Protein AF-A0A0G1Z282-F1 (afdb_monomer)

Radius of gyration: 15.81 Å; Cα contacts (8 Å, |Δi|>4): 253; chains: 1; bounding box: 37×40×41 Å

pLDDT: mean 70.83, std 13.87, range [32.16, 87.5]

Mean predicted aligned error: 10.1 Å

Foldseek 3Di:
DDDPDDDADPVRLVVLLVVQVVVCVVPCVQLAQWKKWKWFQDPPGKIKIKIWGFHDWDDDDSAIWTFTHQIWMDTPVVPDDIDTDPDGGFGAGDRSSWDFDDPPQKTKTKGDDPDGPVPGNIIIMIGHHNPPPDDPDD

Secondary structure (DSSP, 8-state):
---------HHHHHHHHHHHHHHHHHHHGGGTT-EEEEEEE-TTS-EEEEEEEEEEEEEETTEEEEEEEEEEEEETTTTPPPEEPS---B-----TTS--EEETTEEEEEE--SS-TT--SSEEEEEE-TT-------

Sequence (138 aa):
MRHFRGRYSQADIERIRRERESDFRRWVIDYIGGQIHFIQHLRGAESVQVLGEIEAVDFNATHCIVRVANLRQRNRDRLESWRTLPWKEVALEIRFVSRLEHRWGHLGFEYADMDSPLRLDSCRVVLRPKGDSAISPA

Solvent-accessible surface area (backbone atoms only — not comparable to full-atom values): 7976 Å² total; per-residue (Å²): 134,88,78,83,75,88,86,69,55,74,67,50,49,52,49,49,27,52,55,44,47,52,54,46,65,70,51,53,66,71,27,52,58,4,37,39,37,39,42,34,55,50,100,83,80,53,32,43,38,37,38,26,34,26,70,44,78,49,77,55,99,88,41,49,34,44,34,26,36,81,26,31,36,29,42,62,80,73,71,48,74,76,40,77,48,98,56,59,66,47,82,43,71,64,49,47,84,53,62,78,43,81,5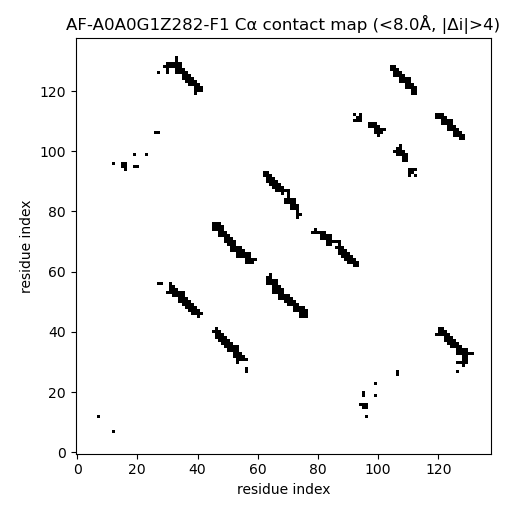5,96,81,26,47,32,35,52,39,63,58,95,80,51,95,79,71,51,86,36,30,42,40,36,40,30,34,56,82,67,81,70,82,76,81,130

Structure (mmCIF, N/CA/C/O backbone):
data_AF-A0A0G1Z282-F1
#
_entry.id   AF-A0A0G1Z282-F1
#
loop_
_atom_site.group_PDB
_atom_site.id
_atom_site.type_symbol
_atom_site.label_atom_id
_atom_site.label_alt_id
_atom_site.label_comp_id
_atom_site.label_asym_id
_atom_site.label_entity_id
_atom_site.label_seq_id
_atom_site.pdbx_PDB_ins_code
_atom_site.Cartn_x
_atom_site.Cartn_y
_atom_site.Cartn_z
_atom_site.occupancy
_atom_site.B_iso_or_equiv
_atom_site.auth_seq_id
_atom_site.auth_comp_id
_atom_site.auth_asym_id
_atom_site.auth_atom_id
_atom_site.pdbx_PDB_model_num
ATOM 1 N N . MET A 1 1 ? 4.455 -29.328 15.234 1.00 34.31 1 MET A N 1
ATOM 2 C CA . MET A 1 1 ? 3.431 -28.340 14.825 1.00 34.31 1 MET A CA 1
ATOM 3 C C . MET A 1 1 ? 3.192 -27.394 15.993 1.00 34.31 1 MET A C 1
ATOM 5 O O . MET A 1 1 ? 2.804 -27.856 17.056 1.00 34.31 1 MET A O 1
ATOM 9 N N . ARG A 1 2 ? 3.543 -26.107 15.873 1.00 37.81 2 ARG A N 1
ATOM 10 C CA . ARG A 1 2 ? 3.388 -25.151 16.983 1.00 37.81 2 ARG A CA 1
ATOM 11 C C . ARG A 1 2 ? 1.922 -24.726 17.099 1.00 37.81 2 ARG A C 1
ATOM 13 O O . ARG A 1 2 ? 1.389 -24.098 16.194 1.00 37.81 2 ARG A O 1
ATOM 20 N N . HIS A 1 3 ? 1.302 -25.074 18.224 1.00 32.16 3 HIS A N 1
ATOM 21 C CA . HIS A 1 3 ? -0.012 -24.602 18.649 1.00 32.16 3 HIS A CA 1
ATOM 22 C C . HIS A 1 3 ? -0.004 -23.077 18.846 1.00 32.16 3 HIS A C 1
ATOM 24 O O . HIS A 1 3 ? 0.571 -22.589 19.819 1.00 32.16 3 HIS A O 1
ATOM 30 N N . PHE A 1 4 ? -0.692 -22.321 17.990 1.00 44.38 4 PHE A N 1
ATOM 31 C CA . PHE A 1 4 ? -1.158 -20.981 18.357 1.00 44.38 4 PHE A CA 1
ATOM 32 C C . PHE A 1 4 ? -2.395 -21.142 19.258 1.00 44.38 4 PHE A C 1
ATOM 34 O O . PHE A 1 4 ? -3.528 -21.227 18.796 1.00 44.38 4 PHE A O 1
ATOM 41 N N . ARG A 1 5 ? -2.148 -21.290 20.569 1.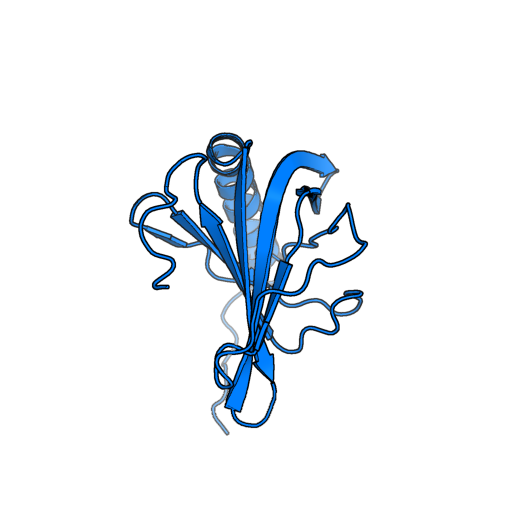00 43.75 5 ARG A N 1
ATOM 42 C CA . ARG A 1 5 ? -3.162 -21.289 21.640 1.00 43.75 5 ARG A CA 1
ATOM 43 C C . ARG A 1 5 ? -3.908 -19.942 21.641 1.00 43.75 5 ARG A C 1
ATOM 45 O O . ARG A 1 5 ? -3.263 -18.897 21.677 1.00 43.75 5 ARG A O 1
ATOM 52 N N . GLY A 1 6 ? -5.243 -19.985 21.606 1.00 53.75 6 GLY A N 1
ATOM 53 C CA . GLY A 1 6 ? -6.130 -18.821 21.471 1.00 53.75 6 GLY A CA 1
ATOM 54 C C . GLY A 1 6 ? -5.947 -17.746 22.548 1.00 53.75 6 GLY A C 1
ATOM 55 O O . GLY A 1 6 ? -5.759 -18.067 23.721 1.00 53.75 6 GLY A O 1
ATOM 56 N N . ARG A 1 7 ? -5.981 -16.466 22.144 1.00 59.44 7 ARG A N 1
ATOM 57 C CA . ARG A 1 7 ? -5.822 -15.309 23.052 1.00 59.44 7 ARG A CA 1
ATOM 58 C C . ARG A 1 7 ? -6.678 -14.074 22.740 1.00 59.44 7 ARG A C 1
ATOM 60 O O . ARG A 1 7 ? -6.511 -13.072 23.420 1.00 59.44 7 ARG A O 1
ATOM 67 N N . TYR A 1 8 ? -7.607 -14.132 21.790 1.00 58.31 8 TYR A N 1
ATOM 68 C CA . TYR A 1 8 ? -8.500 -13.005 21.498 1.00 58.31 8 TYR A CA 1
ATOM 69 C C . TYR A 1 8 ? -9.922 -13.509 21.262 1.00 58.31 8 TYR A C 1
ATOM 71 O O . TYR A 1 8 ? -10.115 -14.474 20.519 1.00 58.31 8 TYR A O 1
ATOM 79 N N . SER A 1 9 ? -10.910 -12.888 21.910 1.00 75.88 9 SER A N 1
ATOM 80 C CA . SER A 1 9 ? -12.317 -13.088 21.555 1.00 75.88 9 SER A CA 1
ATOM 81 C C . SER A 1 9 ? -12.616 -12.432 20.200 1.00 75.88 9 SER A C 1
ATOM 83 O O . SER A 1 9 ? -11.858 -11.581 19.735 1.00 75.88 9 SER A O 1
ATOM 85 N N . GLN A 1 10 ? -13.740 -12.777 19.567 1.00 73.38 10 GLN A N 1
ATOM 86 C CA . GLN A 1 10 ? -14.195 -12.074 18.355 1.00 73.38 10 GLN A CA 1
ATOM 87 C C . GLN A 1 10 ? -14.338 -10.560 18.591 1.00 73.38 10 GLN A C 1
ATOM 89 O O . GLN A 1 10 ? -13.980 -9.759 17.733 1.00 73.38 10 GLN A O 1
ATOM 94 N N . ALA A 1 11 ? -14.778 -10.160 19.789 1.00 76.06 11 ALA A N 1
ATOM 95 C CA . ALA A 1 11 ? -14.873 -8.754 20.172 1.00 76.06 11 ALA A CA 1
ATOM 96 C C . ALA A 1 11 ? -13.494 -8.078 20.281 1.00 76.06 11 ALA A C 1
ATOM 98 O O . ALA A 1 11 ? -13.340 -6.934 19.859 1.00 76.06 11 ALA A O 1
ATOM 99 N N . ASP A 1 12 ? -12.480 -8.782 20.793 1.00 73.81 12 ASP A N 1
ATOM 100 C CA . ASP A 1 12 ? -11.110 -8.261 20.847 1.00 73.81 12 ASP A CA 1
ATOM 101 C C . ASP A 1 12 ? -10.511 -8.096 19.452 1.00 73.81 12 ASP A C 1
ATOM 103 O O . ASP A 1 12 ? -9.855 -7.092 19.183 1.00 73.81 12 ASP A O 1
ATOM 107 N N . ILE A 1 13 ? -10.760 -9.059 18.561 1.00 69.38 13 ILE A N 1
ATOM 108 C CA . ILE A 1 13 ? -10.314 -9.009 17.165 1.00 69.38 13 ILE A CA 1
ATOM 109 C C . ILE A 1 13 ? -10.925 -7.792 16.462 1.00 69.38 13 ILE A C 1
ATOM 111 O O . ILE A 1 13 ? -10.202 -7.018 15.838 1.00 69.38 13 ILE A O 1
ATOM 115 N N . GLU A 1 14 ? -12.232 -7.577 16.616 1.00 75.12 14 GLU A N 1
ATOM 116 C CA . GLU A 1 14 ? -12.921 -6.423 16.032 1.00 75.12 14 GLU A CA 1
ATOM 117 C C . GLU A 1 14 ? -12.470 -5.090 16.637 1.00 75.12 14 GLU A C 1
ATOM 119 O O . GLU A 1 14 ? -12.293 -4.107 15.916 1.00 75.12 14 GLU A O 1
ATOM 124 N N . ARG A 1 15 ? -12.207 -5.040 17.948 1.00 79.75 15 ARG A N 1
ATOM 125 C CA . ARG A 1 15 ? -11.643 -3.844 18.583 1.00 79.75 15 ARG A CA 1
ATOM 126 C C . ARG A 1 15 ? -10.259 -3.513 18.022 1.00 79.75 15 ARG A C 1
ATOM 128 O O . ARG A 1 15 ? -10.042 -2.380 17.598 1.00 79.75 15 ARG A O 1
ATOM 135 N N . ILE A 1 16 ? -9.355 -4.495 17.971 1.00 74.62 16 ILE A N 1
ATOM 136 C CA . ILE A 1 16 ? -8.002 -4.326 17.416 1.00 74.62 16 ILE A CA 1
ATOM 137 C C . ILE A 1 16 ? -8.086 -3.859 15.963 1.00 74.62 16 ILE A C 1
ATOM 139 O O . ILE A 1 16 ? -7.385 -2.925 15.577 1.00 74.62 16 ILE A O 1
ATOM 143 N N . ARG A 1 17 ? -8.977 -4.462 15.168 1.00 75.25 17 ARG A N 1
ATOM 144 C CA . ARG A 1 17 ? -9.205 -4.072 13.775 1.00 75.25 17 ARG A CA 1
ATOM 145 C C . ARG A 1 17 ? -9.586 -2.594 13.660 1.00 75.25 17 ARG A C 1
ATOM 147 O O . ARG A 1 17 ? -8.970 -1.887 12.869 1.00 75.25 17 ARG A O 1
ATOM 154 N N . ARG A 1 18 ? -10.544 -2.117 14.462 1.00 78.12 18 ARG A N 1
ATOM 155 C CA . ARG A 1 18 ? -11.000 -0.712 14.445 1.00 78.12 18 ARG A CA 1
ATOM 156 C C . ARG A 1 18 ? -9.913 0.268 14.880 1.00 78.12 18 ARG A C 1
ATOM 158 O O . ARG A 1 18 ? -9.743 1.301 14.240 1.00 78.12 18 ARG A O 1
ATOM 165 N N . GLU A 1 19 ? -9.174 -0.052 15.942 1.00 80.81 19 GLU A N 1
ATOM 166 C CA . GLU A 1 19 ? -8.056 0.775 16.422 1.00 80.81 19 GLU A CA 1
ATOM 167 C C . GLU A 1 19 ? -6.985 0.922 15.327 1.00 80.81 19 GLU A C 1
ATOM 169 O O . GLU A 1 19 ? -6.571 2.033 14.994 1.00 80.81 19 GLU A O 1
ATOM 174 N N . ARG A 1 20 ? -6.603 -0.191 14.690 1.00 78.00 20 ARG A N 1
ATOM 175 C CA . ARG A 1 20 ? -5.613 -0.205 13.604 1.00 78.00 20 ARG A CA 1
ATOM 176 C C . ARG A 1 20 ? -6.090 0.496 12.341 1.00 78.00 20 ARG A C 1
ATOM 178 O O . ARG A 1 20 ? -5.303 1.191 11.703 1.00 78.00 20 ARG A O 1
ATOM 185 N N . GLU A 1 21 ? -7.356 0.329 11.985 1.00 78.62 21 GLU A N 1
ATOM 186 C CA . GLU A 1 21 ? -7.958 1.035 10.859 1.00 78.62 21 GLU A CA 1
ATOM 187 C C . GLU A 1 21 ? -7.946 2.551 11.094 1.00 78.62 21 GLU A C 1
ATOM 189 O O . GLU A 1 21 ? -7.583 3.314 10.199 1.00 78.62 21 GLU A O 1
ATOM 194 N N . SER A 1 22 ? -8.292 2.993 12.306 1.00 82.00 22 SER A N 1
ATOM 195 C CA . SER A 1 22 ? -8.246 4.407 12.682 1.00 82.00 22 SER A CA 1
ATOM 196 C C . SER A 1 22 ? -6.825 4.973 12.602 1.00 82.00 22 SER A C 1
ATOM 198 O O . SER A 1 22 ? -6.629 6.061 12.058 1.00 82.00 22 SER A O 1
ATOM 200 N N . ASP A 1 23 ? -5.825 4.238 13.100 1.00 82.94 23 ASP A N 1
ATOM 201 C CA . ASP A 1 23 ? -4.414 4.630 12.993 1.00 82.94 23 ASP A CA 1
ATOM 202 C C . ASP A 1 23 ? -3.971 4.750 11.530 1.00 82.94 23 ASP A C 1
ATOM 204 O O . ASP A 1 23 ? -3.339 5.734 11.141 1.00 82.94 23 ASP A O 1
ATOM 208 N N . PHE A 1 24 ? 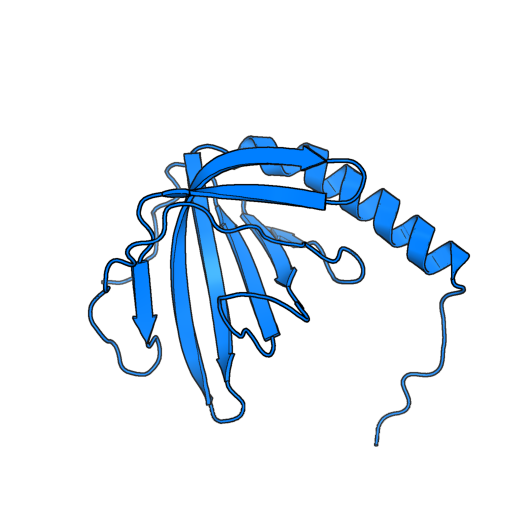-4.338 3.768 10.704 1.00 81.62 24 PHE A N 1
ATOM 209 C CA . PHE A 1 24 ? -4.016 3.767 9.283 1.00 81.62 24 PHE A CA 1
ATOM 210 C C . PHE A 1 24 ? -4.661 4.951 8.556 1.00 81.62 24 PHE A C 1
ATOM 212 O O . PHE A 1 24 ? -3.969 5.662 7.830 1.00 81.62 24 PHE A O 1
ATOM 219 N N . ARG A 1 25 ? -5.957 5.210 8.792 1.00 82.44 25 ARG A N 1
ATOM 220 C CA . ARG A 1 25 ? -6.692 6.361 8.236 1.00 82.44 25 ARG A CA 1
ATOM 221 C C . ARG A 1 25 ? -6.000 7.682 8.536 1.00 82.44 25 ARG A C 1
ATOM 223 O O . ARG A 1 25 ? -5.914 8.536 7.660 1.00 82.44 25 ARG A O 1
ATOM 230 N N . ARG A 1 26 ? -5.492 7.833 9.762 1.00 84.06 26 ARG A N 1
ATOM 231 C CA . ARG A 1 26 ? -4.790 9.045 10.184 1.00 84.06 26 ARG A CA 1
ATOM 232 C C . ARG A 1 26 ? -3.482 9.251 9.424 1.00 84.06 26 ARG A C 1
ATOM 234 O O . ARG A 1 26 ? -3.158 10.388 9.116 1.00 84.06 26 ARG A O 1
ATOM 241 N N . TRP A 1 27 ? -2.729 8.184 9.161 1.00 84.75 27 TRP A N 1
ATOM 242 C CA . TRP A 1 27 ? -1.378 8.293 8.606 1.00 84.75 27 TRP A CA 1
ATOM 243 C C . TRP A 1 27 ? -1.310 8.201 7.088 1.00 84.75 27 TRP A C 1
ATOM 245 O O . TRP A 1 27 ? -0.462 8.844 6.491 1.00 84.75 27 TRP A O 1
ATOM 255 N N . VAL A 1 28 ? -2.162 7.409 6.436 1.00 83.06 28 VAL A N 1
ATOM 256 C CA . VAL A 1 28 ? -1.993 7.105 5.005 1.00 83.06 28 VAL A CA 1
ATOM 257 C C . VAL A 1 28 ? -2.154 8.325 4.089 1.00 83.06 28 VAL A C 1
ATOM 259 O O . VAL A 1 28 ? -1.593 8.343 2.997 1.00 83.06 28 VAL A O 1
ATOM 262 N N . ILE A 1 29 ? -2.869 9.364 4.529 1.00 83.62 29 ILE A N 1
ATOM 263 C CA . ILE A 1 29 ? -3.016 10.621 3.777 1.00 83.62 29 ILE A CA 1
ATOM 264 C C . ILE A 1 29 ? -1.650 11.287 3.551 1.00 83.62 29 ILE A C 1
ATOM 266 O O . ILE A 1 29 ? -1.413 11.829 2.472 1.00 83.62 29 ILE A O 1
ATOM 270 N N . ASP A 1 30 ? -0.717 11.145 4.498 1.00 86.00 30 ASP A N 1
ATOM 271 C CA . ASP A 1 30 ? 0.656 11.665 4.393 1.00 86.00 30 ASP A CA 1
ATOM 272 C C . ASP A 1 30 ? 1.467 10.981 3.272 1.00 86.00 30 ASP A C 1
ATOM 274 O O . ASP A 1 30 ? 2.559 11.420 2.911 1.00 86.00 30 ASP A O 1
ATOM 278 N N . TYR A 1 31 ? 0.928 9.900 2.701 1.00 84.56 31 TYR A N 1
ATOM 279 C CA . TYR A 1 31 ? 1.542 9.098 1.650 1.00 84.56 31 TYR A CA 1
ATOM 280 C C . TYR A 1 31 ? 0.892 9.322 0.275 1.00 84.56 31 TYR A C 1
ATOM 282 O O . TYR A 1 31 ? 1.300 8.677 -0.691 1.00 84.56 31 TYR A O 1
ATOM 290 N N . ILE A 1 32 ? -0.086 10.230 0.136 1.00 84.12 32 ILE A N 1
ATOM 291 C CA . ILE A 1 32 ? -0.632 10.610 -1.180 1.00 84.12 32 ILE A CA 1
ATOM 292 C C . ILE A 1 32 ? 0.471 11.257 -2.031 1.00 84.12 32 ILE A C 1
ATOM 294 O O . ILE A 1 32 ? 1.230 12.111 -1.574 1.00 84.12 32 ILE A O 1
ATOM 298 N N . GLY A 1 33 ? 0.587 10.821 -3.286 1.00 81.81 33 GLY A N 1
ATOM 299 C CA . GLY A 1 33 ? 1.713 11.131 -4.168 1.00 81.81 33 GLY A CA 1
ATOM 300 C C . GLY A 1 33 ? 2.977 10.312 -3.879 1.00 81.81 33 GLY A C 1
ATOM 301 O O . GLY A 1 33 ? 3.981 10.478 -4.571 1.00 81.81 33 GLY A O 1
ATOM 302 N N . GLY A 1 34 ? 2.945 9.468 -2.849 1.00 84.31 34 GLY A N 1
ATOM 303 C CA . GLY A 1 34 ? 4.011 8.575 -2.425 1.00 84.31 34 GLY A CA 1
ATOM 304 C C . GLY A 1 34 ? 4.121 7.296 -3.250 1.00 84.31 34 GLY A C 1
ATOM 305 O O . GLY A 1 34 ? 3.450 7.134 -4.265 1.00 84.31 34 GLY A O 1
ATOM 306 N N . GLN A 1 35 ? 4.986 6.376 -2.829 1.00 85.44 35 GLN A N 1
ATOM 307 C CA . GLN A 1 35 ? 5.185 5.088 -3.496 1.00 85.44 35 GLN A CA 1
ATOM 308 C C . GLN A 1 35 ? 4.608 3.944 -2.673 1.00 85.44 35 GLN A C 1
ATOM 310 O O . GLN A 1 35 ? 4.744 3.909 -1.451 1.00 85.44 35 GLN A O 1
ATOM 315 N N . ILE A 1 36 ? 4.025 2.966 -3.357 1.00 83.31 36 ILE A N 1
ATOM 316 C CA . ILE A 1 36 ? 3.638 1.686 -2.777 1.00 83.31 36 ILE A CA 1
ATOM 317 C C . ILE A 1 36 ? 4.595 0.589 -3.232 1.00 83.31 36 ILE A C 1
ATOM 319 O O . ILE A 1 36 ? 4.946 0.509 -4.406 1.00 83.31 36 ILE A O 1
ATOM 323 N N . HIS A 1 37 ? 5.038 -0.240 -2.292 1.00 84.19 37 HIS A N 1
ATOM 324 C CA . HIS A 1 37 ? 5.942 -1.355 -2.539 1.00 84.19 37 HIS A CA 1
ATOM 325 C C . HIS A 1 37 ? 5.274 -2.649 -2.090 1.00 84.19 37 HIS A C 1
ATOM 327 O O . HIS A 1 37 ? 5.028 -2.828 -0.898 1.00 84.19 37 HIS A O 1
ATOM 333 N N . PHE A 1 38 ? 5.048 -3.563 -3.027 1.00 79.44 38 PHE A N 1
ATOM 334 C CA . PHE A 1 38 ? 4.644 -4.932 -2.731 1.00 79.44 38 PHE A CA 1
ATOM 335 C C . PHE A 1 38 ? 5.861 -5.835 -2.811 1.00 79.44 38 PHE A C 1
ATOM 337 O O . PHE A 1 38 ? 6.600 -5.791 -3.796 1.00 79.44 38 PHE A O 1
ATOM 344 N N . ILE A 1 39 ? 6.059 -6.653 -1.783 1.00 76.50 39 ILE A N 1
ATOM 345 C CA . ILE A 1 39 ? 7.050 -7.726 -1.792 1.00 76.50 39 ILE A CA 1
ATOM 346 C C . ILE A 1 39 ? 6.295 -9.029 -1.583 1.00 76.50 39 ILE A C 1
ATOM 348 O O . ILE A 1 39 ? 5.785 -9.273 -0.487 1.00 76.50 39 ILE A O 1
ATOM 352 N N . GLN A 1 40 ? 6.228 -9.840 -2.635 1.00 73.38 40 GLN A N 1
ATOM 353 C CA . GLN A 1 40 ? 5.682 -11.190 -2.575 1.00 73.38 40 GLN A CA 1
ATOM 354 C C . GLN A 1 40 ? 6.806 -12.190 -2.359 1.00 73.38 40 GLN A C 1
ATOM 356 O O . GLN A 1 40 ? 7.847 -12.074 -2.996 1.00 73.38 40 GLN A O 1
ATOM 361 N N . HIS A 1 41 ? 6.568 -13.196 -1.523 1.00 68.69 41 HIS A N 1
ATOM 362 C CA . HIS A 1 41 ? 7.410 -14.385 -1.439 1.00 68.69 41 HIS A CA 1
ATOM 363 C C . HIS A 1 41 ? 6.592 -15.591 -1.907 1.00 68.69 41 HIS A C 1
ATOM 365 O O . HIS A 1 41 ? 5.626 -15.975 -1.246 1.00 68.69 41 HIS A O 1
ATOM 371 N N . LEU A 1 42 ? 6.945 -16.172 -3.057 1.00 61.53 42 LEU A N 1
ATOM 372 C CA . LEU A 1 42 ? 6.335 -17.422 -3.518 1.00 61.53 42 LEU A CA 1
ATOM 373 C C . LEU A 1 42 ? 6.881 -18.602 -2.701 1.00 61.53 42 LEU A C 1
ATOM 375 O O . LEU A 1 42 ? 8.023 -18.571 -2.227 1.00 61.53 42 LEU A O 1
ATOM 379 N N . ARG A 1 43 ? 6.074 -19.663 -2.542 1.00 59.66 43 ARG A N 1
ATOM 380 C CA . ARG A 1 43 ? 6.489 -20.928 -1.906 1.00 59.66 43 ARG A CA 1
ATOM 381 C C . ARG A 1 43 ? 7.635 -21.567 -2.709 1.00 59.66 43 ARG A C 1
ATOM 383 O O . ARG A 1 43 ? 7.389 -22.390 -3.580 1.00 59.66 43 ARG A O 1
ATOM 390 N N . GLY A 1 44 ? 8.878 -21.162 -2.441 1.00 54.28 44 GLY A N 1
ATOM 391 C CA . GLY A 1 44 ? 10.047 -21.613 -3.209 1.00 54.28 44 GLY A CA 1
ATOM 392 C C . GLY A 1 44 ? 11.170 -20.597 -3.452 1.00 54.28 44 GLY A C 1
ATO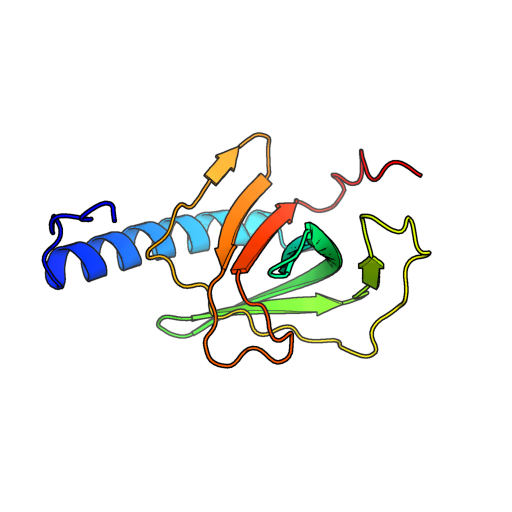M 393 O O . GLY A 1 44 ? 12.047 -20.905 -4.245 1.00 54.28 44 GLY A O 1
ATOM 394 N N . ALA A 1 45 ? 11.187 -19.453 -2.754 1.00 57.75 45 ALA A N 1
ATOM 395 C CA . ALA A 1 45 ? 12.298 -18.483 -2.666 1.00 57.75 45 ALA A CA 1
ATOM 396 C C . ALA A 1 45 ? 12.331 -17.316 -3.669 1.00 57.75 45 ALA A C 1
ATOM 398 O O . ALA A 1 45 ? 13.107 -16.397 -3.437 1.00 57.75 45 ALA A O 1
ATOM 399 N N . GLU A 1 46 ? 11.476 -17.275 -4.693 1.00 63.75 46 GLU A N 1
ATOM 400 C CA . GLU A 1 46 ? 11.425 -16.117 -5.598 1.00 63.75 46 GLU A CA 1
ATOM 401 C C . GLU A 1 46 ? 10.542 -14.993 -5.052 1.00 63.75 46 GLU A C 1
ATOM 403 O O . GLU A 1 46 ? 9.419 -15.216 -4.577 1.00 63.75 46 GLU A O 1
ATOM 408 N N . SER A 1 47 ? 11.061 -13.772 -5.147 1.00 76.00 47 SER A N 1
ATOM 409 C CA . SER A 1 47 ? 10.412 -12.556 -4.705 1.00 76.00 47 SER A CA 1
ATOM 410 C C . SER A 1 47 ? 10.123 -11.601 -5.855 1.00 76.00 47 SER A C 1
ATOM 412 O O . SER A 1 47 ? 10.991 -11.221 -6.643 1.00 76.00 47 SER A O 1
ATOM 414 N N . VAL A 1 48 ? 8.859 -11.196 -5.946 1.00 79.06 48 VAL A N 1
ATOM 415 C CA . VAL A 1 48 ? 8.398 -10.198 -6.913 1.00 79.06 48 VAL A CA 1
ATOM 416 C C . VAL A 1 48 ? 8.261 -8.873 -6.188 1.00 79.06 48 VAL A C 1
ATOM 418 O O . VAL A 1 48 ? 7.644 -8.799 -5.122 1.00 79.06 48 VAL A O 1
ATOM 421 N N . GLN A 1 49 ? 8.848 -7.830 -6.773 1.00 84.62 49 GLN A N 1
ATOM 422 C CA . GLN A 1 49 ? 8.663 -6.465 -6.315 1.00 84.62 49 GLN A CA 1
ATOM 423 C C . GLN A 1 49 ? 7.747 -5.727 -7.284 1.00 84.62 49 GLN A C 1
ATOM 425 O O . GLN A 1 49 ? 8.042 -5.659 -8.478 1.00 84.62 49 GLN A O 1
ATOM 430 N N . VAL A 1 50 ? 6.676 -5.136 -6.759 1.00 83.94 50 VAL A N 1
ATOM 431 C CA . VAL A 1 50 ? 5.807 -4.225 -7.514 1.00 83.94 50 VAL A CA 1
ATOM 432 C C . VAL A 1 50 ? 5.882 -2.840 -6.886 1.00 83.94 50 VAL A C 1
ATOM 434 O O . VAL A 1 50 ? 5.780 -2.706 -5.667 1.00 83.94 50 VAL A O 1
ATOM 437 N N . LEU A 1 51 ? 6.087 -1.825 -7.722 1.00 86.62 51 LEU A N 1
ATOM 438 C CA . LEU A 1 51 ? 6.091 -0.414 -7.353 1.00 86.62 51 LEU A CA 1
ATOM 439 C C . LEU A 1 51 ? 4.950 0.309 -8.049 1.00 86.62 51 LEU A C 1
ATOM 441 O O . LEU A 1 51 ? 4.723 0.070 -9.230 1.00 86.62 51 LEU A O 1
ATOM 445 N N . GLY A 1 52 ? 4.293 1.225 -7.349 1.00 86.25 52 GLY A N 1
ATOM 446 C CA . GLY A 1 52 ? 3.318 2.151 -7.927 1.00 86.25 52 GLY A CA 1
ATOM 447 C C . GLY A 1 52 ? 3.375 3.507 -7.234 1.00 86.25 52 GLY A C 1
ATOM 448 O O . GLY A 1 52 ? 3.885 3.611 -6.120 1.00 86.25 52 GLY A O 1
ATOM 449 N N . GLU A 1 53 ? 2.866 4.539 -7.892 1.00 86.44 53 GLU A N 1
ATOM 450 C CA . GLU A 1 53 ? 2.704 5.885 -7.337 1.00 86.44 53 GLU A CA 1
ATOM 451 C C . GLU A 1 53 ? 1.275 6.057 -6.841 1.00 86.44 53 GLU A C 1
ATOM 453 O O . GLU A 1 53 ? 0.336 5.808 -7.585 1.00 86.44 53 GLU A O 1
ATOM 458 N N . ILE A 1 54 ? 1.101 6.460 -5.589 1.00 86.12 54 ILE A N 1
ATOM 459 C CA . ILE A 1 54 ? -0.206 6.624 -4.957 1.00 86.12 54 ILE A CA 1
ATOM 460 C C . ILE A 1 54 ? -0.837 7.915 -5.470 1.00 86.12 54 ILE A C 1
ATOM 462 O O . ILE A 1 54 ? -0.318 9.001 -5.222 1.00 86.12 54 ILE A O 1
ATOM 466 N N . GLU A 1 55 ? -1.974 7.810 -6.147 1.00 85.19 55 GLU A N 1
ATOM 467 C CA . GLU A 1 55 ? -2.716 8.969 -6.651 1.00 85.19 55 GLU A CA 1
ATOM 468 C C . GLU A 1 55 ? -3.793 9.422 -5.669 1.00 85.19 55 GLU A C 1
ATOM 470 O O . GLU A 1 55 ? -3.963 10.617 -5.432 1.00 85.19 55 GLU A O 1
ATOM 475 N N . ALA A 1 56 ? -4.513 8.469 -5.080 1.00 84.00 56 ALA A N 1
ATOM 476 C CA . ALA A 1 56 ? -5.605 8.741 -4.159 1.00 84.00 56 ALA A CA 1
ATOM 477 C C . ALA A 1 56 ? -5.789 7.590 -3.173 1.00 84.00 56 ALA A C 1
ATOM 479 O O . ALA A 1 56 ? -5.425 6.443 -3.447 1.00 84.00 56 ALA A O 1
ATOM 480 N N . VAL A 1 57 ? -6.392 7.906 -2.031 1.00 81.19 57 VAL A N 1
ATOM 481 C CA . VAL A 1 57 ? -6.771 6.929 -1.015 1.00 81.19 57 VAL A CA 1
ATOM 482 C C . VAL A 1 57 ? -8.224 7.180 -0.647 1.00 81.19 57 VAL A C 1
ATOM 484 O O . VAL A 1 57 ? -8.556 8.244 -0.131 1.00 81.19 57 VAL A O 1
ATOM 487 N N . ASP A 1 58 ? -9.076 6.199 -0.918 1.00 80.56 58 ASP A N 1
ATOM 488 C CA . ASP A 1 58 ? -10.497 6.240 -0.597 1.00 80.56 58 ASP A CA 1
ATOM 489 C C . ASP A 1 58 ? -10.798 5.296 0.567 1.00 80.56 58 ASP A C 1
ATOM 491 O O . ASP A 1 58 ? -10.280 4.180 0.639 1.00 80.56 58 ASP A O 1
ATOM 495 N N . PHE A 1 59 ? -11.691 5.713 1.462 1.00 75.12 59 PHE A N 1
ATOM 496 C CA . PHE A 1 59 ? -12.180 4.870 2.548 1.00 75.12 59 PHE A CA 1
ATOM 497 C C . PHE A 1 59 ? -13.665 4.605 2.373 1.00 75.12 59 PHE A C 1
ATOM 499 O O . PHE A 1 59 ? -14.463 5.539 2.332 1.00 75.12 59 PHE A O 1
ATOM 506 N N . ASN A 1 60 ? -14.050 3.332 2.340 1.00 67.12 60 ASN A N 1
ATOM 507 C CA . ASN A 1 60 ? -15.449 2.928 2.303 1.00 67.12 60 ASN A CA 1
ATOM 508 C C . ASN A 1 60 ? -15.749 1.963 3.447 1.00 67.12 60 ASN A C 1
ATOM 510 O O . ASN A 1 60 ? -15.333 0.806 3.395 1.00 67.12 60 ASN A O 1
ATOM 514 N N . ALA A 1 61 ? -16.497 2.442 4.445 1.00 66.12 61 ALA A N 1
ATOM 515 C CA . ALA A 1 61 ? -16.910 1.705 5.639 1.00 66.12 61 ALA A CA 1
ATOM 516 C C . ALA A 1 61 ? -15.739 1.003 6.351 1.00 66.12 61 ALA A C 1
ATOM 518 O O . ALA A 1 61 ? -15.149 1.601 7.241 1.00 66.12 61 ALA A O 1
ATOM 519 N N . THR A 1 62 ? -15.402 -0.221 5.935 1.00 57.47 62 THR A N 1
ATOM 520 C CA . THR A 1 62 ? -14.367 -1.106 6.496 1.00 57.47 62 THR A CA 1
ATOM 521 C C . THR A 1 62 ? -13.180 -1.364 5.559 1.00 57.47 62 THR A C 1
ATOM 523 O O . THR A 1 62 ? -12.333 -2.203 5.869 1.00 57.47 62 THR A O 1
ATOM 526 N N . HIS A 1 63 ? -13.140 -0.713 4.392 1.00 63.56 63 HIS A N 1
ATOM 527 C CA . HIS A 1 63 ? -12.134 -0.916 3.350 1.00 63.56 63 HIS A CA 1
ATOM 528 C C . HIS A 1 63 ? -11.379 0.377 3.050 1.00 63.56 63 HIS A C 1
ATOM 530 O O . HIS A 1 63 ? -11.947 1.471 3.062 1.00 63.56 63 HIS A O 1
ATOM 536 N N . CYS A 1 64 ? -10.097 0.227 2.737 1.00 69.62 64 CYS A N 1
ATOM 537 C CA . CYS A 1 64 ? -9.271 1.260 2.132 1.00 69.62 64 CYS A CA 1
ATOM 538 C C . CYS A 1 64 ? -9.032 0.869 0.673 1.00 69.62 64 CYS A C 1
ATOM 540 O O . CYS A 1 64 ? -8.777 -0.294 0.392 1.00 69.62 64 CYS A O 1
ATOM 542 N N . ILE A 1 65 ? -9.113 1.813 -0.254 1.00 76.00 65 ILE A N 1
ATOM 543 C CA . ILE A 1 65 ? -8.773 1.607 -1.659 1.00 76.00 65 ILE A CA 1
ATOM 544 C C . ILE A 1 65 ? -7.660 2.592 -1.989 1.00 76.00 65 ILE A C 1
ATOM 546 O O . ILE A 1 65 ? -7.832 3.799 -1.844 1.00 76.00 65 ILE A O 1
ATOM 550 N N . VAL A 1 66 ? -6.514 2.078 -2.433 1.00 77.50 66 VAL A N 1
ATOM 551 C CA . VAL A 1 66 ? -5.367 2.901 -2.828 1.00 77.50 66 VAL A CA 1
ATOM 552 C C . VAL A 1 66 ? -5.298 2.919 -4.350 1.00 77.50 66 VAL A C 1
ATOM 554 O O . VAL A 1 66 ? -4.976 1.915 -4.977 1.00 77.50 66 VAL A O 1
ATOM 557 N N . ARG A 1 67 ? -5.600 4.057 -4.973 1.00 80.00 67 ARG A N 1
ATOM 558 C CA . ARG A 1 67 ? -5.449 4.211 -6.426 1.00 80.00 67 ARG A CA 1
ATOM 559 C C . ARG A 1 67 ? -3.990 4.489 -6.746 1.00 80.00 67 ARG A C 1
ATOM 561 O O . ARG A 1 67 ? -3.363 5.306 -6.067 1.00 80.00 67 ARG A O 1
ATOM 568 N N . VAL A 1 68 ? -3.447 3.793 -7.744 1.00 80.75 68 VAL A N 1
ATOM 569 C CA . VAL A 1 68 ? -2.012 3.833 -8.037 1.00 80.75 68 VAL A CA 1
ATOM 570 C C . VAL A 1 68 ? -1.719 3.904 -9.530 1.00 80.75 68 VAL A C 1
ATOM 572 O O . VAL A 1 68 ? -2.222 3.105 -10.311 1.00 80.75 68 VAL A O 1
ATOM 575 N N . ALA A 1 69 ? -0.821 4.799 -9.919 1.00 82.62 69 ALA A N 1
ATOM 576 C CA . ALA A 1 69 ? -0.321 4.928 -11.280 1.00 82.62 69 ALA A CA 1
ATOM 577 C C . ALA A 1 69 ? 1.110 4.401 -11.417 1.00 82.62 69 ALA A C 1
ATOM 579 O O . ALA A 1 69 ? 1.762 4.018 -10.443 1.00 82.62 69 ALA A O 1
ATOM 580 N N . ASN A 1 70 ? 1.608 4.374 -12.657 1.00 82.81 70 ASN A N 1
ATOM 581 C CA . ASN A 1 70 ? 3.000 4.045 -12.977 1.00 82.81 70 ASN A CA 1
ATOM 582 C C . ASN A 1 70 ? 3.468 2.705 -12.383 1.00 82.81 70 ASN A C 1
ATOM 584 O O . ASN A 1 70 ? 4.619 2.559 -11.954 1.00 82.81 70 ASN A O 1
ATOM 588 N N . LEU A 1 71 ? 2.559 1.723 -12.371 1.00 85.44 71 LEU A N 1
ATOM 589 C CA . LEU A 1 71 ? 2.821 0.390 -11.851 1.00 85.44 71 LEU A CA 1
ATOM 590 C C . LEU A 1 71 ? 3.932 -0.297 -12.638 1.00 85.44 71 LEU A C 1
ATOM 592 O O . LEU A 1 71 ? 3.885 -0.420 -13.865 1.00 85.44 71 LEU A O 1
ATOM 596 N N . ARG A 1 72 ? 4.928 -0.787 -11.912 1.00 86.38 72 ARG A N 1
ATOM 597 C CA . ARG A 1 72 ? 6.088 -1.488 -12.453 1.00 86.38 72 ARG A CA 1
ATOM 598 C C . ARG A 1 72 ? 6.360 -2.725 -11.622 1.00 86.38 72 ARG A C 1
ATOM 600 O O . ARG A 1 72 ? 6.244 -2.684 -10.402 1.00 86.38 72 ARG A O 1
ATOM 607 N N . GLN A 1 73 ? 6.763 -3.808 -12.272 1.00 86.75 73 GLN A N 1
ATOM 608 C CA . GLN A 1 73 ? 7.170 -5.041 -11.603 1.00 86.75 73 GLN A CA 1
ATOM 609 C C . GLN A 1 73 ? 8.577 -5.469 -12.006 1.00 86.75 73 GLN A C 1
ATOM 611 O O . GLN A 1 73 ? 9.011 -5.198 -13.127 1.00 86.75 73 GLN A O 1
ATOM 616 N N . ARG A 1 74 ? 9.258 -6.186 -11.114 1.00 86.38 74 ARG A N 1
ATOM 617 C CA . ARG A 1 74 ? 10.478 -6.939 -11.422 1.00 86.38 74 ARG A CA 1
ATOM 618 C C . ARG A 1 74 ? 10.576 -8.189 -10.557 1.00 86.38 74 ARG A C 1
ATOM 620 O O . ARG A 1 74 ? 10.117 -8.187 -9.411 1.00 86.38 74 ARG A O 1
ATOM 627 N N . ASN A 1 75 ? 11.231 -9.224 -11.073 1.00 83.88 75 ASN A N 1
ATOM 628 C CA . ASN A 1 75 ? 11.727 -10.303 -10.232 1.00 83.88 75 ASN A CA 1
ATOM 629 C C . ASN A 1 75 ? 12.981 -9.808 -9.497 1.00 83.88 75 ASN A C 1
ATOM 631 O O . ASN A 1 75 ? 13.980 -9.444 -10.122 1.00 83.88 75 ASN A O 1
ATOM 635 N N . ARG A 1 76 ? 12.907 -9.740 -8.167 1.00 77.81 76 ARG A N 1
ATOM 636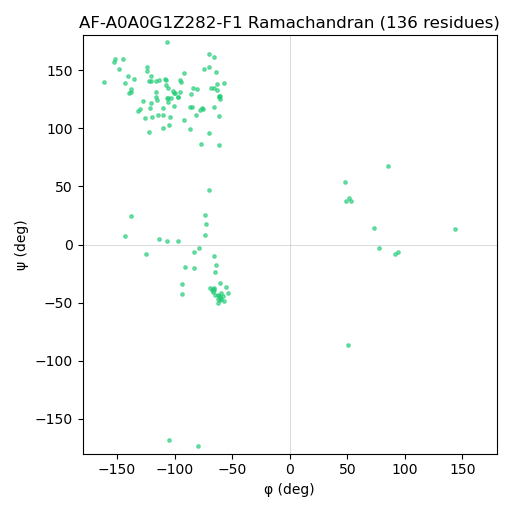 C CA . ARG A 1 76 ? 13.979 -9.198 -7.328 1.00 77.81 76 ARG A CA 1
ATOM 637 C C . ARG A 1 76 ? 15.202 -10.110 -7.321 1.00 77.81 76 ARG A C 1
ATOM 639 O O . ARG A 1 76 ? 16.317 -9.600 -7.330 1.00 77.81 76 ARG A O 1
ATOM 646 N N . ASP A 1 77 ? 14.996 -11.422 -7.332 1.00 81.12 77 ASP A N 1
ATOM 647 C CA . ASP A 1 77 ? 16.083 -12.397 -7.197 1.00 81.12 77 ASP A CA 1
ATOM 648 C C . ASP A 1 77 ? 16.782 -12.678 -8.531 1.00 81.12 77 ASP A C 1
ATOM 650 O O . ASP A 1 77 ? 17.935 -13.100 -8.553 1.00 81.12 77 ASP A O 1
ATOM 654 N N . ARG A 1 78 ? 16.111 -12.383 -9.651 1.00 79.38 78 ARG A N 1
ATOM 655 C CA . ARG A 1 78 ? 16.663 -12.523 -11.008 1.00 79.38 78 ARG A CA 1
ATOM 656 C C . ARG A 1 78 ? 17.219 -11.223 -11.602 1.00 79.38 78 ARG A C 1
ATOM 658 O O . ARG A 1 78 ? 17.645 -11.233 -12.751 1.00 79.38 78 ARG A O 1
ATOM 665 N N . LEU A 1 79 ? 17.218 -10.122 -10.839 1.00 72.94 79 LEU A N 1
ATOM 666 C CA . LEU A 1 79 ? 17.708 -8.796 -11.260 1.00 72.94 79 LEU A CA 1
ATOM 667 C C . LEU A 1 79 ? 17.156 -8.341 -12.626 1.00 72.94 79 LEU A C 1
ATOM 669 O O . LEU A 1 79 ? 17.849 -7.721 -13.430 1.00 72.94 79 LEU A O 1
ATOM 673 N N . GLU A 1 80 ? 15.891 -8.658 -12.896 1.00 84.50 80 GLU A N 1
ATOM 674 C CA . GLU A 1 80 ? 15.244 -8.296 -14.155 1.00 84.50 80 GLU A CA 1
ATOM 675 C C . GLU A 1 80 ? 14.994 -6.784 -14.244 1.00 84.50 80 GLU A C 1
ATOM 677 O O . GLU A 1 80 ? 14.786 -6.092 -13.239 1.00 84.50 80 GLU A O 1
ATOM 682 N N . SER A 1 81 ? 14.958 -6.266 -15.474 1.00 85.69 81 SER A N 1
ATOM 683 C CA . SER A 1 81 ? 14.548 -4.885 -15.722 1.00 85.69 81 SER A CA 1
ATOM 684 C C . SER A 1 81 ? 13.087 -4.662 -15.327 1.00 85.69 81 SER A C 1
ATOM 686 O O . SER A 1 81 ? 12.240 -5.548 -15.452 1.00 85.69 81 SER A O 1
ATOM 688 N N . TRP A 1 82 ? 12.776 -3.443 -14.888 1.00 87.50 82 TRP A N 1
ATOM 689 C CA . TRP A 1 82 ? 11.406 -3.057 -14.565 1.00 87.50 82 TRP A CA 1
ATOM 690 C C . TRP A 1 82 ? 10.495 -3.164 -15.788 1.00 87.50 82 TRP A C 1
ATOM 692 O O . TRP A 1 82 ? 10.735 -2.527 -16.813 1.00 87.50 82 TRP A O 1
ATOM 702 N N . ARG A 1 83 ? 9.404 -3.918 -15.648 1.00 87.44 83 ARG A N 1
ATOM 703 C CA . ARG A 1 83 ? 8.338 -4.008 -16.646 1.00 87.44 83 ARG A CA 1
ATOM 704 C C . ARG A 1 83 ? 7.138 -3.183 -16.204 1.00 87.44 83 ARG A C 1
ATOM 706 O O . ARG A 1 83 ? 6.609 -3.409 -15.117 1.00 87.44 83 ARG A O 1
ATOM 713 N N . THR A 1 84 ? 6.676 -2.275 -17.058 1.00 85.56 84 THR A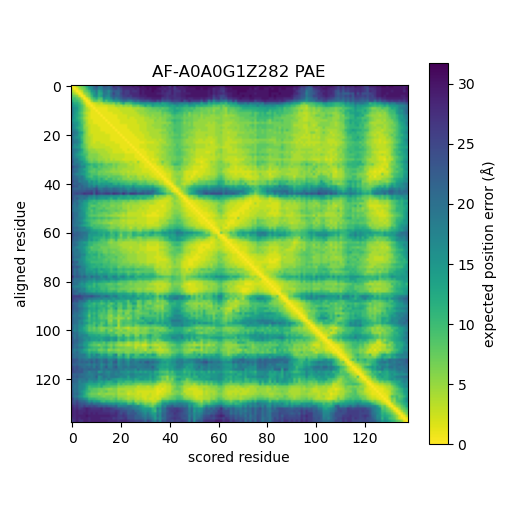 N 1
ATOM 714 C CA . THR A 1 84 ? 5.429 -1.532 -16.835 1.00 85.56 84 THR A CA 1
ATOM 715 C C . THR A 1 84 ? 4.235 -2.480 -16.878 1.00 85.56 84 THR A C 1
ATOM 717 O O . THR A 1 84 ? 4.137 -3.339 -17.759 1.00 85.56 84 THR A O 1
ATOM 720 N N . LEU A 1 85 ? 3.327 -2.333 -15.918 1.00 82.25 85 LEU A N 1
ATOM 721 C CA . LEU A 1 85 ? 2.056 -3.041 -15.898 1.00 82.25 85 LEU A CA 1
ATOM 722 C C . LEU A 1 85 ? 0.966 -2.158 -16.517 1.00 82.25 85 LEU A C 1
ATOM 724 O O . LEU A 1 85 ? 0.945 -0.958 -16.256 1.00 82.25 85 LEU A O 1
ATOM 728 N N . PRO A 1 86 ? 0.030 -2.722 -17.299 1.00 74.75 86 PRO A N 1
ATOM 729 C CA . PRO A 1 86 ? -1.040 -1.952 -17.938 1.00 74.75 86 PRO A CA 1
ATOM 730 C C . PRO A 1 86 ? -2.137 -1.498 -16.957 1.00 74.75 86 PRO A C 1
ATOM 732 O O . PRO A 1 86 ? -3.191 -1.030 -17.379 1.00 74.75 86 PRO A O 1
ATOM 735 N N . TRP A 1 87 ? -1.937 -1.686 -15.653 1.00 67.75 87 TRP A N 1
ATOM 736 C CA . TRP A 1 87 ? -2.942 -1.448 -14.624 1.00 67.75 87 TRP A CA 1
ATOM 737 C C . TRP A 1 87 ? -2.823 -0.022 -14.085 1.00 67.75 87 TRP A C 1
ATOM 739 O O . TRP A 1 87 ? -1.730 0.540 -14.030 1.00 67.75 87 TRP A O 1
ATOM 749 N N . LYS A 1 88 ? -3.962 0.558 -13.702 1.00 62.53 88 LYS A N 1
ATOM 750 C CA . LYS A 1 88 ? -4.060 1.926 -13.161 1.00 62.53 88 LYS A CA 1
ATOM 751 C C . LYS A 1 88 ? -4.736 1.998 -11.793 1.00 62.53 88 LYS A C 1
ATOM 753 O O . LYS A 1 88 ? -4.795 3.057 -11.188 1.00 62.53 88 LYS A O 1
ATOM 758 N N . GLU A 1 89 ? -5.293 0.892 -11.317 1.00 64.19 89 GLU A N 1
ATOM 759 C CA . GLU A 1 89 ? -5.977 0.838 -10.031 1.00 64.19 89 GLU A CA 1
ATOM 760 C C . GLU A 1 89 ? -5.615 -0.480 -9.358 1.00 64.19 89 GLU A C 1
ATOM 762 O O . GLU A 1 89 ? -5.679 -1.543 -9.980 1.00 64.19 89 GLU A O 1
ATOM 767 N N . VAL A 1 90 ? -5.198 -0.411 -8.093 1.00 66.00 90 VAL A N 1
ATOM 768 C CA . VAL A 1 90 ? -4.953 -1.591 -7.262 1.00 66.00 90 VAL A CA 1
ATOM 769 C C . VAL A 1 90 ? -5.848 -1.459 -6.048 1.00 66.00 90 VAL A C 1
ATOM 771 O O . VAL A 1 90 ? -5.519 -0.784 -5.079 1.00 66.00 90 VAL A O 1
ATOM 774 N N . ALA A 1 91 ? -7.008 -2.102 -6.096 1.00 64.44 91 ALA A N 1
ATOM 775 C CA . ALA A 1 91 ? -7.831 -2.223 -4.906 1.00 64.44 91 ALA A CA 1
ATOM 776 C C . ALA A 1 91 ? -7.090 -3.100 -3.886 1.00 64.44 91 ALA A C 1
ATOM 778 O O . ALA A 1 91 ? -6.786 -4.259 -4.161 1.00 64.44 91 ALA A O 1
ATOM 779 N N . LEU A 1 92 ? -6.768 -2.528 -2.726 1.00 64.94 92 LEU A N 1
ATOM 780 C CA . LEU A 1 92 ? -6.093 -3.235 -1.644 1.00 64.94 92 LEU A CA 1
ATOM 781 C C . LEU A 1 92 ? -7.051 -3.430 -0.488 1.00 64.94 92 LEU A C 1
ATOM 783 O O . LEU A 1 92 ? -7.217 -2.539 0.336 1.00 64.94 92 LEU A O 1
ATOM 787 N N . GLU A 1 93 ? -7.629 -4.618 -0.366 1.00 58.56 93 GLU A N 1
ATOM 788 C CA . GLU A 1 93 ? -8.297 -4.983 0.877 1.00 58.56 93 GLU A CA 1
ATOM 789 C C . GLU A 1 93 ? -7.244 -5.187 1.979 1.00 58.56 93 GLU A C 1
ATOM 791 O O . GLU A 1 93 ? -6.623 -6.243 2.106 1.00 58.56 93 GLU A O 1
ATOM 796 N N . ILE A 1 94 ? -7.001 -4.150 2.782 1.00 61.44 94 ILE A N 1
ATOM 797 C CA . ILE A 1 94 ? -6.066 -4.238 3.904 1.00 61.44 94 ILE A CA 1
ATOM 798 C C . ILE A 1 94 ? -6.779 -4.878 5.095 1.00 61.44 94 ILE A C 1
ATOM 800 O O . ILE A 1 94 ? -7.653 -4.281 5.726 1.00 61.44 94 ILE A O 1
ATOM 804 N N . ARG A 1 95 ? -6.373 -6.099 5.449 1.00 56.94 95 ARG A N 1
ATOM 805 C CA . ARG A 1 95 ? -6.866 -6.786 6.647 1.00 56.94 95 ARG A CA 1
ATOM 806 C C . ARG A 1 95 ? -6.039 -6.389 7.868 1.00 56.94 95 ARG A C 1
ATOM 808 O O . ARG A 1 95 ? -4.976 -6.942 8.126 1.00 56.94 95 ARG A O 1
ATOM 815 N N . PHE A 1 96 ? -6.565 -5.461 8.666 1.00 62.69 96 PHE A N 1
ATOM 816 C CA . PHE A 1 96 ? -5.899 -4.873 9.843 1.00 62.69 96 PHE A CA 1
ATOM 817 C C . PHE A 1 96 ? -5.783 -5.783 11.083 1.00 62.69 96 PHE A C 1
ATOM 819 O O . PHE A 1 96 ? -5.524 -5.309 12.187 1.00 62.69 96 PHE A O 1
ATOM 826 N N . VAL A 1 97 ? -5.949 -7.096 10.920 1.00 58.12 97 VAL A N 1
ATOM 827 C CA . VAL A 1 97 ? -5.706 -8.099 11.976 1.00 58.12 97 VAL A CA 1
ATOM 828 C C . VAL A 1 97 ? -4.215 -8.413 12.168 1.00 58.12 97 VAL A C 1
ATOM 830 O O . VAL A 1 97 ? -3.856 -9.177 13.061 1.00 58.12 97 VAL A O 1
ATOM 833 N N . SER A 1 98 ? -3.345 -7.818 11.346 1.00 61.00 98 SER A N 1
ATOM 834 C CA . SER A 1 98 ? -1.890 -7.967 11.382 1.00 61.00 98 SER A CA 1
ATOM 835 C C . SER A 1 98 ? -1.193 -6.725 11.968 1.00 61.00 98 SER A C 1
ATOM 837 O O . SER A 1 98 ? -1.802 -5.853 12.596 1.00 61.00 98 SER A O 1
ATOM 839 N N . ARG A 1 99 ? 0.134 -6.657 11.820 1.00 67.19 99 ARG A N 1
ATOM 840 C CA . ARG A 1 99 ? 0.969 -5.597 12.386 1.00 67.19 99 ARG A CA 1
ATOM 841 C C . ARG A 1 99 ? 1.051 -4.394 11.443 1.00 67.19 99 ARG A C 1
ATOM 843 O O . ARG A 1 99 ? 1.623 -4.503 10.364 1.00 67.19 99 ARG A O 1
ATOM 850 N N . LEU A 1 100 ? 0.571 -3.238 11.904 1.00 71.44 100 LEU A N 1
ATOM 851 C CA . LEU A 1 100 ? 0.892 -1.938 11.314 1.00 71.44 100 LEU A CA 1
ATOM 852 C C . LEU A 1 100 ? 2.209 -1.424 11.915 1.00 71.44 100 LEU A C 1
ATOM 854 O O . LEU A 1 100 ? 2.315 -1.228 13.128 1.00 71.44 100 LEU A O 1
ATOM 858 N N . GLU A 1 101 ? 3.225 -1.231 11.082 1.00 77.69 101 GLU A N 1
ATOM 859 C CA . GLU A 1 101 ? 4.526 -0.694 11.467 1.00 77.69 101 GLU A CA 1
ATOM 860 C C . GLU A 1 101 ? 4.705 0.706 10.891 1.00 77.69 101 GLU A C 1
ATOM 862 O O . GLU A 1 101 ? 4.782 0.876 9.679 1.00 77.69 101 GLU A O 1
ATOM 867 N N . HIS A 1 102 ? 4.836 1.700 11.763 1.00 73.19 102 HIS A N 1
ATOM 868 C CA . HIS A 1 102 ? 5.269 3.036 11.377 1.00 73.19 102 HIS A CA 1
ATOM 869 C C . HIS A 1 102 ? 6.722 3.217 11.824 1.00 73.19 102 HIS A C 1
ATOM 871 O O . HIS A 1 102 ? 7.001 3.332 13.021 1.00 73.19 102 HIS A O 1
ATOM 877 N N . ARG A 1 103 ? 7.668 3.126 10.885 1.00 70.06 103 ARG A N 1
ATOM 878 C CA . ARG A 1 103 ? 9.113 3.208 11.159 1.00 70.06 103 ARG A CA 1
ATOM 879 C C . ARG A 1 103 ? 9.816 3.947 10.034 1.00 70.06 103 ARG A C 1
ATOM 881 O O . ARG A 1 103 ? 9.519 3.704 8.872 1.00 70.06 103 ARG A O 1
ATOM 888 N N . TRP A 1 104 ? 10.774 4.801 10.397 1.00 68.06 104 TRP A N 1
ATOM 889 C CA . TRP A 1 104 ? 11.647 5.505 9.448 1.00 68.06 104 TRP A CA 1
ATOM 890 C C . TRP A 1 104 ? 10.889 6.250 8.332 1.00 68.06 104 TRP A C 1
ATOM 892 O O . TRP A 1 104 ? 11.301 6.202 7.183 1.00 68.06 104 TRP A O 1
ATOM 902 N N . GLY A 1 105 ? 9.764 6.901 8.659 1.00 70.81 105 GLY A N 1
ATOM 903 C CA . GLY A 1 105 ? 8.960 7.649 7.679 1.00 70.81 105 GLY A CA 1
ATOM 904 C C . GLY A 1 105 ? 8.155 6.775 6.711 1.00 70.81 105 GLY A C 1
ATOM 905 O O . GLY A 1 105 ? 7.695 7.259 5.683 1.00 70.81 105 GLY A O 1
ATOM 906 N N . HIS A 1 106 ? 8.003 5.481 7.001 1.00 78.25 106 HIS A N 1
ATOM 907 C CA . HIS A 1 106 ? 7.252 4.549 6.167 1.00 78.25 106 HIS A CA 1
ATOM 908 C C . HIS A 1 106 ? 6.150 3.846 6.954 1.00 78.25 106 HIS A C 1
ATOM 910 O O . HIS A 1 106 ? 6.304 3.560 8.149 1.00 78.25 106 HIS A O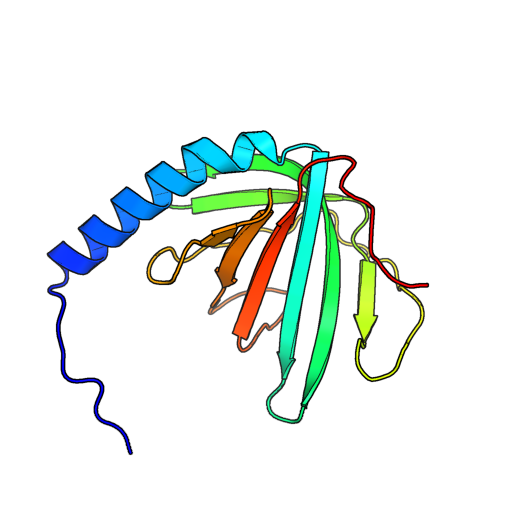 1
ATOM 916 N N . LEU A 1 107 ? 5.070 3.501 6.251 1.00 78.94 107 LEU A N 1
ATOM 917 C CA . LEU A 1 107 ? 3.955 2.732 6.789 1.00 78.94 107 LEU A CA 1
ATOM 918 C C . LEU A 1 107 ? 3.945 1.332 6.175 1.00 78.94 107 LEU A C 1
ATOM 920 O O . LEU A 1 107 ? 3.701 1.172 4.982 1.00 78.94 107 LEU A O 1
ATOM 924 N N . GLY A 1 108 ? 4.237 0.314 6.981 1.00 77.81 108 GLY A N 1
ATOM 925 C CA . GLY A 1 108 ? 4.297 -1.082 6.559 1.00 77.81 108 GLY A CA 1
ATOM 926 C C . GLY A 1 108 ? 3.199 -1.936 7.183 1.00 77.81 108 GLY A C 1
ATOM 927 O O . GLY A 1 108 ? 2.895 -1.779 8.362 1.00 77.81 108 GLY A O 1
A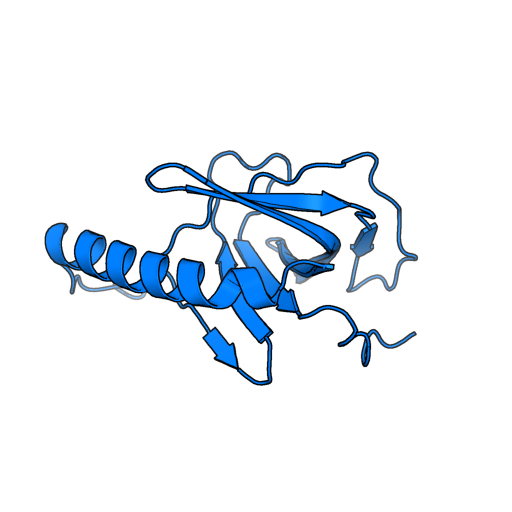TOM 928 N N . PHE A 1 109 ? 2.640 -2.873 6.423 1.00 73.75 109 PHE A N 1
ATOM 929 C CA . PHE A 1 109 ? 1.704 -3.874 6.941 1.00 73.75 109 PHE A CA 1
ATOM 930 C C . PHE A 1 109 ? 1.750 -5.168 6.122 1.00 73.75 109 PHE A C 1
ATOM 932 O O . PHE A 1 109 ? 2.223 -5.194 4.981 1.00 73.75 109 PHE A O 1
ATOM 939 N N . GLU A 1 110 ? 1.276 -6.257 6.723 1.00 70.06 110 GLU A N 1
ATOM 940 C CA . GLU A 1 110 ? 1.096 -7.532 6.027 1.00 70.06 110 GLU A CA 1
ATOM 941 C C . GLU A 1 110 ? -0.268 -7.562 5.340 1.00 70.06 110 GLU A C 1
ATOM 943 O O . GLU A 1 110 ? -1.299 -7.281 5.957 1.00 70.06 110 GLU A O 1
ATOM 948 N N . TYR A 1 111 ? -0.250 -7.919 4.062 1.00 63.81 111 TYR A N 1
ATOM 949 C CA . TYR A 1 111 ? -1.412 -8.107 3.211 1.00 63.81 111 TYR A CA 1
ATOM 950 C C . TYR A 1 111 ? -1.621 -9.605 2.978 1.00 63.81 111 TYR A C 1
ATOM 952 O O . TYR A 1 111 ? -0.707 -10.317 2.551 1.00 63.81 111 TYR A O 1
ATOM 960 N N . ALA A 1 112 ? -2.834 -10.067 3.268 1.00 56.09 112 ALA A N 1
ATOM 961 C CA . ALA A 1 112 ? -3.305 -11.411 2.976 1.00 56.09 112 ALA A CA 1
ATOM 962 C C . ALA A 1 112 ? -4.674 -11.268 2.316 1.00 56.09 112 ALA A C 1
ATOM 964 O O . ALA A 1 112 ? -5.611 -10.783 2.952 1.00 56.09 112 ALA A O 1
ATOM 965 N N . ASP A 1 113 ? -4.775 -11.663 1.054 1.00 53.50 113 ASP A N 1
ATOM 966 C CA . ASP A 1 113 ? -5.995 -11.519 0.271 1.00 53.50 113 ASP A CA 1
ATOM 967 C C . ASP A 1 113 ? -6.450 -12.882 -0.247 1.00 53.50 113 ASP A C 1
ATOM 969 O O . ASP A 1 113 ? -5.632 -13.731 -0.601 1.00 53.50 113 ASP A O 1
ATOM 973 N N . MET A 1 114 ? -7.763 -13.094 -0.226 1.00 49.03 114 MET A N 1
ATOM 974 C CA . MET A 1 114 ? -8.410 -14.307 -0.720 1.00 49.03 114 MET A CA 1
ATOM 975 C C . MET A 1 114 ? -8.795 -14.178 -2.203 1.00 49.03 114 MET A C 1
ATOM 977 O O . MET A 1 114 ? -8.933 -15.211 -2.846 1.00 49.03 114 MET A O 1
ATOM 981 N N . ASP A 1 115 ? -8.891 -12.956 -2.755 1.00 49.00 115 ASP A N 1
ATOM 982 C CA . ASP A 1 115 ? -9.425 -12.690 -4.107 1.00 49.00 115 ASP A CA 1
ATOM 983 C C . ASP A 1 115 ? -8.618 -11.637 -4.910 1.00 49.00 115 ASP A C 1
ATOM 985 O O . ASP A 1 115 ? -9.123 -10.998 -5.835 1.00 49.00 115 ASP A O 1
ATOM 989 N N . SER A 1 116 ? -7.329 -11.453 -4.599 1.00 49.66 116 SER A N 1
ATOM 990 C CA . SER A 1 116 ? -6.484 -10.460 -5.285 1.00 49.66 116 SER A CA 1
ATOM 991 C C . SER A 1 116 ? -6.199 -10.820 -6.753 1.00 49.66 116 SER A C 1
ATOM 993 O O . SER A 1 116 ? -5.721 -11.930 -7.026 1.00 49.66 116 SER A O 1
ATOM 995 N N . PRO A 1 117 ? -6.303 -9.869 -7.708 1.00 49.75 117 PRO A N 1
ATOM 996 C CA . PRO A 1 117 ? -5.859 -10.074 -9.091 1.00 49.75 117 PRO A CA 1
ATOM 997 C C . PRO A 1 117 ? -4.342 -10.307 -9.204 1.00 49.75 117 PRO A C 1
ATOM 999 O O . PRO A 1 117 ? -3.874 -10.829 -10.216 1.00 49.75 117 PRO A O 1
ATOM 1002 N N . LEU A 1 118 ? -3.571 -9.959 -8.165 1.00 52.44 118 LEU A N 1
ATOM 1003 C CA . LEU A 1 118 ? -2.127 -10.184 -8.092 1.00 52.44 118 LEU A CA 1
ATOM 1004 C C . LEU A 1 118 ? -1.756 -11.605 -7.617 1.00 52.44 118 LEU A C 1
ATOM 1006 O O . LEU A 1 118 ? -0.580 -11.952 -7.658 1.00 52.44 118 LEU A O 1
ATOM 1010 N N . ARG A 1 119 ? -2.732 -12.436 -7.200 1.00 55.62 119 ARG A N 1
ATOM 1011 C CA . ARG A 1 119 ? -2.531 -13.827 -6.729 1.00 55.62 119 ARG A CA 1
ATOM 1012 C C . ARG A 1 119 ? -1.394 -13.952 -5.700 1.00 55.62 119 ARG A C 1
ATOM 1014 O O . ARG A 1 119 ? -0.443 -14.717 -5.870 1.00 55.62 119 ARG A O 1
ATOM 1021 N N . LEU A 1 120 ? -1.479 -13.146 -4.643 1.00 57.19 120 LEU A N 1
ATOM 1022 C CA . LEU A 1 120 ? -0.428 -12.989 -3.640 1.00 57.19 120 LEU A CA 1
ATOM 1023 C C . LEU A 1 120 ? -0.613 -13.965 -2.462 1.00 57.19 120 LEU A C 1
ATOM 1025 O O . LEU A 1 120 ? -1.477 -13.742 -1.624 1.00 57.19 120 LEU A O 1
ATOM 1029 N N . ASP A 1 121 ? 0.224 -15.008 -2.361 1.00 54.53 121 ASP A N 1
ATOM 1030 C CA . ASP A 1 121 ? 0.209 -15.979 -1.240 1.00 54.53 121 ASP A CA 1
ATOM 1031 C C . ASP A 1 121 ? 0.454 -15.322 0.136 1.00 54.53 121 ASP A C 1
ATOM 1033 O O . ASP A 1 121 ? -0.158 -15.684 1.140 1.00 54.53 121 ASP A O 1
ATOM 1037 N N . SER A 1 122 ? 1.398 -14.378 0.194 1.00 61.97 122 SER A N 1
ATOM 1038 C CA . SER A 1 122 ? 1.642 -13.474 1.324 1.00 61.97 122 SER A CA 1
ATOM 1039 C C . SER A 1 122 ? 2.455 -12.280 0.833 1.00 61.97 122 SER A C 1
ATOM 1041 O O . SER A 1 122 ? 3.351 -12.446 -0.004 1.00 61.97 122 SER A O 1
ATOM 1043 N N . CYS A 1 123 ? 2.134 -11.072 1.302 1.00 68.81 123 CYS A N 1
ATOM 1044 C CA . CYS A 1 123 ? 2.821 -9.859 0.866 1.00 68.81 123 CYS A CA 1
ATOM 1045 C C . CYS A 1 123 ? 3.063 -8.868 1.991 1.00 68.81 123 CYS A C 1
ATOM 1047 O O . CYS A 1 123 ? 2.218 -8.661 2.860 1.00 68.81 123 CYS A O 1
ATOM 1049 N N . ARG A 1 124 ? 4.204 -8.182 1.910 1.00 74.88 124 ARG A N 1
ATOM 1050 C CA . ARG A 1 124 ? 4.438 -6.958 2.673 1.00 74.88 124 ARG A CA 1
ATOM 1051 C C . ARG A 1 124 ? 4.135 -5.765 1.785 1.00 74.88 124 ARG A C 1
ATOM 1053 O O . ARG A 1 124 ? 4.711 -5.650 0.704 1.00 74.88 124 ARG A O 1
ATOM 1060 N N . VAL A 1 125 ? 3.279 -4.879 2.275 1.00 78.69 125 VAL A N 1
ATOM 1061 C CA . VAL A 1 125 ? 3.024 -3.578 1.664 1.00 78.69 125 VAL A CA 1
ATOM 1062 C C . VAL A 1 125 ? 3.783 -2.530 2.457 1.00 78.69 125 VAL A C 1
ATOM 1064 O O . VAL A 1 125 ? 3.732 -2.526 3.688 1.00 78.69 125 VAL A O 1
ATOM 1067 N N . VAL A 1 126 ? 4.508 -1.659 1.762 1.00 83.00 126 VAL A N 1
ATOM 1068 C CA . VAL A 1 126 ? 5.155 -0.486 2.357 1.00 83.00 126 VAL A CA 1
ATOM 1069 C C . VAL A 1 126 ? 4.742 0.747 1.573 1.00 83.00 126 VAL A C 1
ATOM 1071 O O . VAL A 1 126 ? 4.957 0.806 0.364 1.00 83.00 126 VAL A O 1
ATOM 1074 N N . LEU A 1 127 ? 4.164 1.721 2.266 1.00 85.44 127 LEU A N 1
ATOM 1075 C CA . LEU A 1 127 ? 3.870 3.045 1.740 1.00 85.44 127 LEU A CA 1
ATOM 1076 C C . LEU A 1 127 ? 5.025 3.972 2.116 1.00 85.44 127 LEU A C 1
ATOM 1078 O O . LEU A 1 127 ? 5.466 3.986 3.270 1.00 85.44 127 LEU A O 1
ATOM 1082 N N . ARG A 1 128 ? 5.523 4.723 1.137 1.00 84.75 128 ARG A N 1
ATOM 1083 C CA . ARG A 1 128 ? 6.572 5.736 1.293 1.00 84.75 128 ARG A CA 1
ATOM 1084 C C . ARG A 1 128 ? 6.042 7.097 0.860 1.00 84.75 128 ARG A C 1
ATOM 1086 O O . ARG A 1 128 ? 5.304 7.128 -0.120 1.00 84.75 128 ARG A O 1
ATOM 1093 N N . PRO A 1 129 ? 6.374 8.197 1.545 1.00 82.62 129 PRO A N 1
ATOM 1094 C CA . PRO A 1 129 ? 5.933 9.523 1.138 1.00 82.62 129 PRO A CA 1
ATOM 1095 C C . PRO A 1 129 ? 6.552 9.920 -0.208 1.00 82.62 129 PRO A C 1
ATOM 1097 O O . PRO A 1 129 ? 7.539 9.342 -0.677 1.00 82.62 129 PRO A O 1
ATOM 1100 N N . LYS A 1 130 ? 5.949 10.916 -0.862 1.00 73.62 130 LYS A N 1
ATOM 1101 C CA . LYS A 1 130 ? 6.438 11.444 -2.139 1.00 73.62 130 LYS A CA 1
ATOM 1102 C C . LYS A 1 130 ? 7.839 12.024 -1.963 1.00 73.62 130 LYS A C 1
ATOM 1104 O O . LYS A 1 130 ? 8.037 12.901 -1.132 1.00 73.62 130 LYS A O 1
ATOM 1109 N N . GLY A 1 131 ? 8.794 11.584 -2.780 1.00 64.56 131 GLY A N 1
ATOM 1110 C CA . GLY A 1 131 ? 10.156 12.129 -2.766 1.00 64.56 131 GLY A CA 1
ATOM 1111 C C . GLY A 1 131 ? 11.157 11.373 -1.889 1.00 64.56 131 GLY A C 1
ATOM 1112 O O . GLY A 1 131 ? 12.350 11.607 -2.049 1.00 64.56 131 GLY A O 1
ATOM 1113 N N . ASP A 1 132 ? 10.728 10.375 -1.106 1.00 61.50 132 ASP A N 1
ATOM 1114 C CA . ASP A 1 132 ? 11.622 9.424 -0.411 1.00 61.50 132 ASP A CA 1
ATOM 1115 C C . ASP A 1 132 ? 12.265 8.393 -1.368 1.00 61.50 132 ASP A C 1
ATOM 1117 O O . ASP A 1 132 ? 12.688 7.299 -0.986 1.00 61.50 132 ASP A O 1
ATOM 1121 N N . SER A 1 133 ? 12.390 8.767 -2.643 1.00 50.06 133 SER A N 1
ATOM 1122 C CA . SER A 1 133 ? 13.140 8.081 -3.691 1.00 50.06 133 SER A CA 1
ATOM 1123 C C . SER A 1 133 ? 14.652 8.190 -3.456 1.00 50.06 133 SER A C 1
ATOM 1125 O O . SER A 1 133 ? 15.411 8.497 -4.370 1.00 50.06 133 SER A O 1
ATOM 1127 N N . ALA A 1 134 ? 15.118 7.933 -2.240 1.00 43.09 134 ALA A N 1
ATOM 1128 C CA . ALA A 1 134 ? 16.481 7.508 -2.007 1.00 43.09 134 ALA A CA 1
ATOM 1129 C C . ALA A 1 134 ? 16.416 6.015 -1.681 1.00 43.09 134 ALA A C 1
ATOM 1131 O O . ALA A 1 134 ? 15.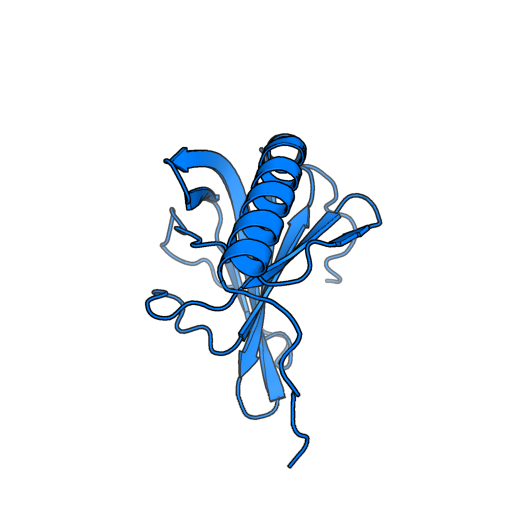767 5.592 -0.729 1.00 43.09 134 ALA A O 1
ATOM 1132 N N . ILE A 1 135 ? 17.126 5.210 -2.470 1.00 43.78 135 ILE A N 1
ATOM 1133 C CA . ILE A 1 135 ? 17.262 3.752 -2.338 1.00 43.78 135 ILE A CA 1
ATOM 1134 C C . ILE A 1 135 ? 16.132 2.950 -3.025 1.00 43.78 135 ILE A C 1
ATOM 1136 O O . ILE A 1 135 ? 15.362 2.217 -2.403 1.00 43.78 135 ILE A O 1
ATOM 1140 N N . SER A 1 136 ? 16.098 3.004 -4.357 1.00 37.00 136 SER A N 1
ATOM 1141 C CA . SER A 1 136 ? 16.255 1.755 -5.116 1.00 37.00 136 SER A CA 1
ATOM 1142 C C . SER A 1 136 ? 17.710 1.726 -5.583 1.00 37.00 136 SER A C 1
ATOM 1144 O O . SER A 1 136 ? 18.103 2.676 -6.260 1.00 37.00 136 SER A O 1
ATOM 1146 N N . PRO A 1 137 ? 18.535 0.732 -5.203 1.00 36.81 137 PRO A N 1
ATOM 1147 C CA . PRO A 1 137 ? 19.827 0.587 -5.849 1.00 36.81 137 PRO A CA 1
ATOM 1148 C C . PRO A 1 137 ? 19.566 0.279 -7.327 1.00 36.81 137 PRO A C 1
ATOM 1150 O O . PRO A 1 137 ? 18.612 -0.442 -7.654 1.00 36.81 137 PRO A O 1
ATOM 1153 N N . ALA A 1 138 ? 20.367 0.930 -8.168 1.00 35.22 138 ALA A N 1
ATOM 1154 C CA . ALA A 1 138 ? 20.479 0.669 -9.594 1.00 35.22 138 ALA A CA 1
ATOM 1155 C C . ALA A 1 138 ? 20.677 -0.827 -9.878 1.00 35.22 138 ALA A C 1
ATOM 1157 O O . ALA A 1 138 ? 21.271 -1.517 -9.016 1.00 35.22 138 ALA A O 1
#